Protein AF-A0A0F9DHN8-F1 (afdb_monomer_lite)

InterPro domains:
  IPR002781 Transmembrane protein TauE-like, transmembrane domain [PF01925] (15-130)
  IPR052017 4-Toluene Sulfonate Uptake Permease [PTHR30269] (21-135)

Radius of gyration: 16.54 Å; chains: 1; bounding box: 34×32×41 Å

Structure (mmCIF, N/CA/C/O backbone):
data_AF-A0A0F9DHN8-F1
#
_entry.id   AF-A0A0F9DHN8-F1
#
loop_
_atom_site.group_PDB
_atom_site.id
_atom_site.type_symbol
_atom_site.label_atom_id
_atom_site.label_alt_id
_atom_site.label_comp_id
_atom_site.label_asym_id
_atom_site.label_entity_id
_atom_site.label_seq_id
_atom_site.pdbx_PDB_ins_code
_atom_site.Cartn_x
_atom_site.Cartn_y
_atom_site.Cartn_z
_atom_site.occupancy
_atom_site.B_iso_or_equiv
_atom_site.auth_seq_id
_atom_site.auth_comp_id
_atom_site.auth_asym_id
_atom_site.auth_atom_id
_atom_site.pdbx_PDB_model_num
ATOM 1 N N . ILE A 1 1 ? -9.451 -11.936 -2.015 1.00 85.50 1 ILE A N 1
ATOM 2 C CA . ILE A 1 1 ? -9.847 -10.629 -1.432 1.00 85.50 1 ILE A CA 1
ATOM 3 C C . ILE A 1 1 ? -11.123 -10.779 -0.611 1.00 85.50 1 ILE A C 1
ATOM 5 O O . ILE A 1 1 ? -11.045 -10.579 0.585 1.00 85.50 1 ILE A O 1
ATOM 9 N N . LEU A 1 2 ? -12.265 -11.192 -1.187 1.00 87.62 2 LEU A N 1
ATOM 10 C CA . LEU A 1 2 ? -13.518 -11.374 -0.421 1.00 87.62 2 LEU A CA 1
ATOM 11 C C . LEU A 1 2 ? -13.338 -12.281 0.803 1.00 87.62 2 LEU A C 1
ATOM 13 O O . LEU A 1 2 ? -13.634 -11.876 1.922 1.00 87.62 2 LEU A O 1
ATOM 17 N N . ILE A 1 3 ? -12.753 -13.462 0.587 1.00 86.19 3 ILE A N 1
ATOM 18 C CA . ILE A 1 3 ? -12.452 -14.426 1.648 1.00 86.19 3 ILE A CA 1
ATOM 19 C C . ILE A 1 3 ? -11.591 -13.780 2.747 1.00 86.19 3 ILE A C 1
ATOM 21 O O . ILE A 1 3 ? -11.989 -13.771 3.905 1.00 86.19 3 ILE A O 1
ATOM 25 N N . SER A 1 4 ? -10.465 -13.145 2.403 1.00 82.06 4 SER A N 1
ATOM 26 C CA . SER A 1 4 ? -9.597 -12.500 3.399 1.00 82.06 4 SER A CA 1
ATOM 27 C C . SER A 1 4 ? -10.244 -11.297 4.103 1.00 82.06 4 SER A C 1
ATOM 29 O O . SER A 1 4 ? -9.920 -11.037 5.258 1.00 82.06 4 SER A O 1
ATOM 31 N N . THR A 1 5 ? -11.173 -10.579 3.464 1.00 87.25 5 THR A N 1
ATOM 32 C CA . THR A 1 5 ? -11.880 -9.423 4.050 1.00 87.25 5 THR A CA 1
ATOM 33 C C . THR A 1 5 ? -12.925 -9.817 5.101 1.00 87.25 5 THR A C 1
ATOM 35 O O . THR A 1 5 ? -13.121 -9.069 6.071 1.00 87.25 5 THR A O 1
ATOM 38 N N . TYR A 1 6 ? -13.606 -10.953 4.911 1.00 86.44 6 TYR 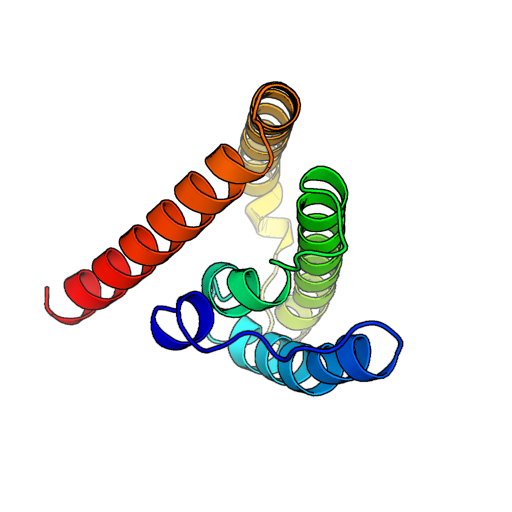A N 1
ATOM 39 C CA . TYR A 1 6 ? -14.760 -11.362 5.726 1.00 86.44 6 TYR A CA 1
ATOM 40 C C . TYR A 1 6 ? -14.535 -12.605 6.593 1.00 86.44 6 TYR A C 1
ATOM 42 O O . TYR A 1 6 ? -15.319 -12.814 7.518 1.00 86.44 6 TYR A O 1
ATOM 50 N N . LEU A 1 7 ? -13.479 -13.392 6.360 1.00 76.38 7 LEU A N 1
ATOM 51 C CA . LEU A 1 7 ? -13.110 -14.485 7.264 1.00 76.38 7 LEU A CA 1
ATOM 52 C C . LEU A 1 7 ? -12.905 -13.969 8.702 1.00 76.38 7 LEU A C 1
ATOM 54 O O . LEU A 1 7 ? -12.427 -12.841 8.894 1.00 76.38 7 LEU A O 1
ATOM 58 N N . PRO A 1 8 ? -13.233 -14.787 9.721 1.00 63.19 8 PRO A N 1
ATOM 59 C CA . PRO A 1 8 ? -12.965 -14.451 11.108 1.00 63.19 8 PRO A CA 1
ATOM 60 C C . PRO A 1 8 ? -11.474 -14.168 11.269 1.00 63.19 8 PRO A C 1
ATOM 62 O O . PRO A 1 8 ? -10.614 -14.990 10.957 1.00 63.19 8 PRO A O 1
ATOM 65 N N . LYS A 1 9 ? -11.170 -12.955 11.727 1.00 64.31 9 LYS A N 1
ATOM 66 C CA . LYS A 1 9 ? -9.795 -12.541 11.980 1.00 64.31 9 LYS A CA 1
ATOM 67 C C . LYS A 1 9 ? -9.234 -13.434 13.076 1.00 64.31 9 LYS A C 1
ATOM 69 O O . LYS A 1 9 ? -9.880 -13.590 14.113 1.00 64.31 9 LYS A O 1
ATOM 74 N N . PHE A 1 10 ? -8.037 -13.975 12.862 1.00 58.53 10 PHE A N 1
ATOM 75 C CA . PHE A 1 10 ? -7.322 -14.703 13.902 1.00 58.53 10 PHE A CA 1
ATOM 76 C C . PHE A 1 10 ? -7.262 -13.829 15.155 1.00 58.53 10 PHE A C 1
ATOM 78 O O . PHE A 1 10 ? -6.707 -12.726 15.139 1.00 58.53 10 PHE A O 1
ATOM 85 N N . LYS A 1 11 ? -7.912 -14.294 16.224 1.00 54.16 11 LYS A N 1
ATOM 86 C CA . LYS A 1 11 ? -7.952 -13.608 17.511 1.00 54.16 11 LYS A CA 1
ATOM 87 C C . LYS A 1 11 ? -6.597 -13.830 18.160 1.00 54.16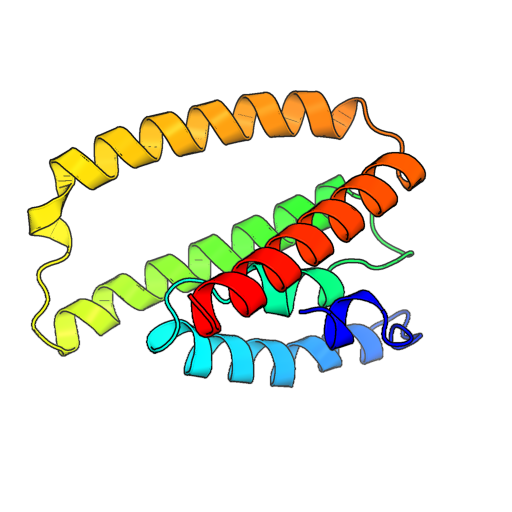 11 LYS A C 1
ATOM 89 O O . LYS A 1 11 ? -6.397 -14.780 18.904 1.00 54.16 11 LYS A O 1
ATOM 94 N N . SER A 1 12 ? -5.636 -13.010 17.769 1.00 52.81 12 SER A N 1
ATOM 95 C CA . SER A 1 12 ? -4.274 -13.145 18.238 1.00 52.81 12 SER A CA 1
ATOM 96 C C . SER A 1 12 ? -3.738 -11.775 18.617 1.00 52.81 12 SER A C 1
ATOM 98 O O . SER A 1 12 ? -3.351 -10.950 17.782 1.00 52.81 12 SER A O 1
ATOM 100 N N . SER A 1 13 ? -3.836 -11.525 19.915 1.00 56.41 13 SER A N 1
ATOM 101 C CA . SER A 1 13 ? -3.140 -10.448 20.600 1.00 56.41 13 SER A CA 1
ATOM 102 C C . SER A 1 13 ? -1.760 -10.980 21.001 1.00 56.41 13 SER A C 1
ATOM 104 O O . SER A 1 13 ? -1.666 -12.110 21.479 1.00 56.41 13 SER A O 1
ATOM 106 N N . GLY A 1 14 ? -0.702 -10.195 20.792 1.00 65.12 14 GLY A N 1
ATOM 107 C CA . GLY A 1 14 ? 0.684 -10.595 21.079 1.00 65.12 14 GLY A CA 1
ATOM 108 C C . GLY A 1 14 ? 1.403 -11.310 19.922 1.00 65.12 14 GLY A C 1
ATOM 109 O O . GLY A 1 14 ? 0.929 -11.318 18.784 1.00 65.12 14 GLY A O 1
ATOM 110 N N . ASP A 1 15 ? 2.558 -11.916 20.214 1.00 63.00 15 ASP A N 1
ATOM 111 C CA . ASP A 1 15 ? 3.500 -12.476 19.224 1.00 63.00 15 ASP A CA 1
ATOM 112 C C . ASP A 1 15 ? 2.908 -13.556 18.314 1.00 63.00 15 ASP A C 1
ATOM 114 O O . ASP A 1 15 ? 3.284 -13.677 17.144 1.00 63.00 15 ASP A O 1
ATOM 118 N N . ALA A 1 16 ? 1.935 -14.323 18.810 1.00 64.06 16 ALA A N 1
ATOM 119 C CA . ALA A 1 16 ? 1.229 -15.319 18.008 1.00 64.06 16 ALA A CA 1
ATOM 120 C C . ALA A 1 16 ? 0.495 -14.687 16.804 1.00 64.06 16 ALA A C 1
ATOM 122 O O . ALA A 1 16 ? 0.343 -15.336 15.767 1.00 64.06 16 ALA A O 1
ATOM 123 N N . GLY A 1 17 ? 0.107 -13.409 16.898 1.00 72.00 17 GLY A N 1
ATOM 124 C CA . GLY A 1 17 ? -0.604 -12.692 15.840 1.00 72.00 17 GLY A CA 1
ATOM 125 C C . GLY A 1 17 ? 0.328 -12.164 14.763 1.00 72.00 17 GLY A C 1
ATOM 126 O O . GLY A 1 17 ? -0.066 -12.056 13.602 1.00 72.00 17 GLY A O 1
ATOM 127 N N . LEU A 1 18 ? 1.586 -11.911 15.127 1.00 79.19 18 LEU A N 1
ATOM 128 C CA . LEU A 1 18 ? 2.640 -11.516 14.197 1.00 79.19 18 LEU A CA 1
ATOM 129 C C . LEU A 1 18 ? 3.116 -12.702 13.349 1.00 79.19 18 LEU A C 1
ATOM 131 O O . LEU A 1 18 ? 3.408 -12.525 12.168 1.00 79.19 18 LEU A O 1
ATOM 135 N N . ARG A 1 19 ? 3.106 -13.928 13.892 1.00 85.06 19 ARG A N 1
ATOM 136 C CA . ARG A 1 19 ? 3.511 -15.142 13.152 1.00 85.06 19 ARG A CA 1
ATOM 137 C C . ARG A 1 19 ? 2.659 -15.417 11.911 1.00 85.06 19 ARG A C 1
ATOM 139 O O . ARG A 1 19 ? 3.177 -15.965 10.944 1.00 85.06 19 ARG A O 1
ATOM 146 N N . VAL A 1 20 ? 1.394 -14.983 11.889 1.00 83.56 20 VAL A N 1
ATOM 147 C CA . VAL A 1 20 ? 0.516 -15.084 10.703 1.00 83.56 20 VAL A CA 1
ATOM 148 C C . VAL A 1 20 ? 1.094 -14.320 9.504 1.00 83.56 20 VAL A C 1
ATOM 150 O O . VAL A 1 20 ? 0.850 -14.698 8.358 1.00 83.56 20 VAL A O 1
ATOM 153 N N . PHE A 1 21 ? 1.911 -13.287 9.731 1.00 87.50 21 PHE A N 1
ATOM 154 C CA . PHE A 1 21 ? 2.527 -12.523 8.649 1.00 87.50 21 PHE A CA 1
ATOM 155 C C . PHE A 1 21 ? 3.685 -13.245 7.954 1.00 87.50 21 PHE A C 1
ATOM 157 O O . PHE A 1 21 ? 4.022 -12.854 6.841 1.00 87.50 21 PHE A O 1
ATOM 164 N N . ILE A 1 22 ? 4.248 -14.313 8.531 1.00 90.38 22 ILE A N 1
ATOM 165 C CA . ILE A 1 22 ? 5.292 -15.116 7.873 1.00 90.38 22 ILE A CA 1
ATOM 166 C C . ILE A 1 22 ? 4.740 -15.790 6.602 1.00 90.38 22 ILE A C 1
ATOM 168 O O . ILE A 1 22 ? 5.220 -15.474 5.511 1.00 90.38 22 ILE A O 1
ATOM 172 N N . PRO A 1 23 ? 3.704 -16.654 6.675 1.00 90.06 23 PRO A N 1
ATOM 173 C CA . PRO A 1 23 ? 3.142 -17.270 5.476 1.00 90.06 23 PRO A CA 1
ATOM 174 C C . PRO A 1 23 ? 2.453 -16.243 4.571 1.00 90.06 23 PRO A C 1
ATOM 176 O O . PRO A 1 23 ? 2.560 -16.345 3.352 1.00 90.06 23 PRO A O 1
ATOM 179 N N . VAL A 1 24 ? 1.796 -15.217 5.131 1.00 89.06 24 VAL A N 1
ATOM 180 C CA . VAL A 1 24 ? 1.182 -14.146 4.324 1.00 89.06 24 VAL A CA 1
ATOM 181 C C . VAL A 1 24 ? 2.243 -13.393 3.524 1.00 89.06 24 VAL A C 1
ATOM 183 O O . VAL A 1 24 ? 2.036 -13.146 2.341 1.00 89.06 24 VAL A O 1
ATOM 186 N N . GLY A 1 25 ? 3.377 -13.054 4.141 1.00 90.00 25 GLY A N 1
ATOM 187 C CA . GLY A 1 25 ? 4.500 -12.378 3.498 1.00 90.00 25 GLY A CA 1
ATOM 188 C C . GLY A 1 25 ? 5.164 -13.237 2.427 1.00 90.00 25 GLY A C 1
ATOM 189 O O . GLY A 1 25 ? 5.430 -12.736 1.339 1.00 90.00 25 GLY A O 1
ATOM 190 N N . PHE A 1 26 ? 5.352 -14.534 2.683 1.00 90.44 26 PHE A N 1
ATOM 191 C CA . PHE A 1 26 ? 5.879 -15.472 1.688 1.00 90.44 26 PHE A CA 1
ATOM 192 C C . PHE A 1 26 ? 4.967 -15.567 0.457 1.00 90.44 26 PHE A C 1
ATOM 194 O O . PHE A 1 26 ? 5.407 -15.335 -0.670 1.00 90.44 26 PHE A O 1
ATOM 201 N N . VAL A 1 27 ? 3.672 -15.823 0.674 1.00 88.75 27 VAL A N 1
ATOM 202 C CA . VAL A 1 27 ? 2.668 -15.887 -0.399 1.00 88.75 27 VAL A CA 1
ATOM 203 C C . VAL A 1 27 ? 2.596 -14.555 -1.146 1.00 88.75 27 VAL A C 1
ATOM 205 O O . VAL A 1 27 ? 2.538 -14.536 -2.373 1.00 88.75 27 VAL A O 1
ATOM 208 N N . ALA A 1 28 ? 2.654 -13.433 -0.426 1.00 87.88 28 ALA A N 1
ATOM 209 C CA . ALA A 1 28 ? 2.685 -12.105 -1.018 1.00 87.88 28 ALA A CA 1
ATOM 210 C C . ALA A 1 28 ? 3.934 -11.880 -1.883 1.00 87.88 28 ALA A C 1
ATOM 212 O O . ALA A 1 28 ? 3.823 -11.366 -2.991 1.00 87.88 28 ALA A O 1
ATOM 213 N N . GLY A 1 29 ? 5.115 -12.279 -1.417 1.00 87.62 29 GLY A N 1
ATOM 214 C CA . GLY A 1 29 ? 6.356 -12.151 -2.176 1.00 87.62 29 GLY A CA 1
ATOM 215 C C . GLY A 1 29 ? 6.303 -12.933 -3.487 1.00 87.62 29 GLY A C 1
ATOM 216 O O . GLY A 1 29 ? 6.518 -12.356 -4.551 1.00 87.62 29 GLY A O 1
ATOM 217 N N . VAL A 1 30 ? 5.932 -14.216 -3.420 1.00 86.69 30 VAL A N 1
ATOM 218 C CA . VAL A 1 30 ? 5.866 -15.102 -4.594 1.00 86.69 30 VAL A CA 1
ATOM 219 C C . VAL A 1 30 ? 4.792 -14.635 -5.577 1.00 86.69 30 VAL A C 1
ATOM 221 O O . VAL A 1 30 ? 5.090 -14.336 -6.732 1.00 86.69 30 VAL A O 1
ATOM 224 N N . ILE A 1 31 ? 3.540 -14.511 -5.125 1.00 86.62 31 ILE A N 1
ATOM 225 C CA . ILE A 1 31 ? 2.413 -14.129 -5.990 1.00 86.62 31 ILE A CA 1
ATOM 226 C C . ILE A 1 31 ? 2.581 -12.691 -6.489 1.00 86.62 31 ILE A C 1
ATOM 228 O O . ILE A 1 31 ? 2.215 -12.383 -7.619 1.00 86.62 31 ILE A O 1
ATOM 232 N N . GLY A 1 32 ? 3.160 -11.802 -5.681 1.00 84.00 32 GLY A N 1
ATOM 233 C CA . GLY A 1 32 ? 3.337 -10.393 -6.017 1.00 84.00 32 GLY A CA 1
ATOM 234 C C . GLY A 1 32 ? 4.269 -10.133 -7.198 1.00 84.00 32 GLY A C 1
ATOM 235 O O . GLY A 1 32 ? 4.197 -9.044 -7.771 1.00 84.00 32 GLY A O 1
ATOM 236 N N . ILE A 1 33 ? 5.117 -11.092 -7.575 1.00 80.50 33 ILE A N 1
ATOM 237 C CA . ILE A 1 33 ? 5.940 -11.015 -8.789 1.00 80.50 33 ILE A CA 1
ATOM 238 C C . ILE A 1 33 ? 5.077 -11.265 -10.034 1.00 80.50 33 ILE A C 1
ATOM 240 O O . ILE A 1 33 ? 5.152 -10.489 -10.983 1.00 80.50 33 ILE A O 1
ATOM 244 N N . PHE A 1 34 ? 4.215 -12.286 -10.004 1.00 78.94 34 PHE A N 1
ATOM 245 C CA . PHE A 1 34 ? 3.355 -12.667 -11.134 1.00 78.94 34 PHE A CA 1
ATOM 246 C C . PHE A 1 34 ? 2.138 -11.752 -11.291 1.00 78.94 34 PHE A C 1
ATOM 248 O O . PHE A 1 34 ? 1.757 -11.372 -12.395 1.00 78.94 34 PHE A O 1
ATOM 255 N N . PHE A 1 35 ? 1.520 -11.378 -10.173 1.00 75.06 35 PHE A N 1
ATOM 256 C CA . PHE A 1 35 ? 0.322 -10.555 -10.144 1.00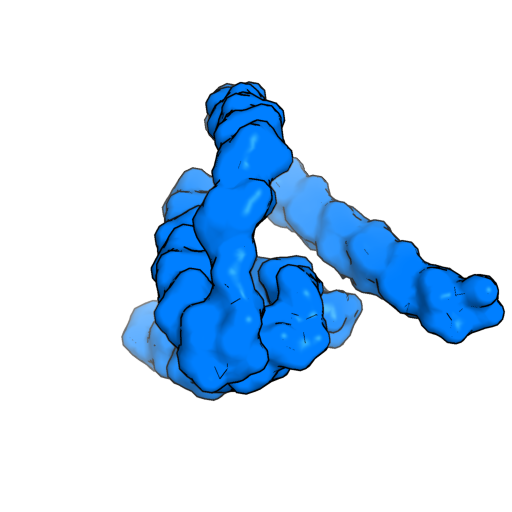 75.06 35 PHE A CA 1
ATOM 257 C C . PHE A 1 35 ? 0.717 -9.142 -9.722 1.00 75.06 35 PHE A C 1
ATOM 259 O O . PHE A 1 35 ? 1.032 -8.881 -8.559 1.00 75.06 35 PHE A O 1
ATOM 266 N N . GLY A 1 36 ? 0.682 -8.207 -10.674 1.00 68.94 36 GLY A N 1
ATOM 267 C CA . GLY A 1 36 ? 1.170 -6.834 -10.494 1.00 68.94 36 GLY A CA 1
ATOM 268 C C . GLY A 1 36 ? 0.578 -6.063 -9.301 1.00 68.94 36 GLY A C 1
ATOM 269 O O . GLY A 1 36 ? 1.196 -5.104 -8.843 1.00 68.94 36 GLY A O 1
ATOM 270 N N . ALA A 1 37 ? -0.568 -6.489 -8.750 1.00 73.88 37 ALA A N 1
ATOM 271 C CA . ALA A 1 37 ? -1.220 -5.849 -7.607 1.00 73.88 37 ALA A CA 1
ATOM 272 C C . ALA A 1 37 ? -1.865 -6.849 -6.622 1.00 73.88 37 ALA A C 1
ATOM 274 O O . ALA A 1 37 ? -3.071 -7.084 -6.640 1.00 73.88 37 ALA A O 1
ATOM 275 N N . ILE A 1 38 ? -1.075 -7.378 -5.685 1.00 85.50 38 ILE A N 1
ATOM 276 C CA . ILE A 1 38 ? -1.565 -8.221 -4.571 1.00 85.50 38 ILE A CA 1
ATOM 277 C C . ILE A 1 38 ? -1.944 -7.435 -3.303 1.00 85.50 38 ILE A C 1
ATOM 279 O O . ILE A 1 38 ? -2.479 -7.992 -2.345 1.00 85.50 38 ILE A O 1
ATOM 283 N N . GLY A 1 39 ? -1.672 -6.127 -3.273 1.00 84.62 39 GLY A N 1
ATOM 284 C CA . GLY A 1 39 ? -1.888 -5.259 -2.110 1.00 84.62 39 GLY A CA 1
ATOM 285 C C . GLY A 1 39 ? -3.290 -5.362 -1.484 1.00 84.62 39 GLY A C 1
ATOM 286 O O . GLY A 1 39 ? -3.372 -5.457 -0.254 1.00 84.62 39 GLY A O 1
ATOM 287 N N . PRO A 1 40 ? -4.383 -5.396 -2.280 1.00 88.25 40 PRO A N 1
ATOM 288 C CA . PRO A 1 40 ? -5.747 -5.596 -1.782 1.00 88.25 40 PRO A CA 1
ATOM 289 C C . PRO A 1 40 ? -5.995 -6.982 -1.177 1.00 88.25 40 PRO A C 1
ATOM 291 O O . PRO A 1 40 ? -6.800 -7.116 -0.261 1.00 88.25 40 PRO A O 1
ATOM 294 N N . PHE A 1 41 ? -5.299 -8.019 -1.652 1.00 86.50 41 PHE A N 1
ATOM 295 C CA . PHE A 1 41 ? -5.425 -9.376 -1.116 1.00 86.50 41 PHE A CA 1
ATOM 296 C C . PHE A 1 41 ? -4.871 -9.479 0.306 1.00 86.50 41 PHE A C 1
ATOM 298 O O . PHE A 1 41 ? -5.538 -10.049 1.172 1.00 86.50 41 PHE A O 1
ATOM 305 N N . ILE A 1 42 ? -3.706 -8.870 0.552 1.00 88.25 42 ILE A N 1
ATOM 306 C CA . ILE A 1 42 ? -3.054 -8.873 1.870 1.00 88.25 42 ILE A CA 1
ATOM 307 C C . ILE A 1 42 ? -3.613 -7.807 2.825 1.00 88.25 42 ILE A C 1
ATOM 309 O O . ILE A 1 42 ? -3.399 -7.877 4.029 1.00 88.25 42 ILE A O 1
ATOM 313 N N . ALA A 1 43 ? -4.318 -6.794 2.315 1.00 90.12 43 ALA A N 1
ATOM 314 C CA . ALA A 1 43 ? -4.810 -5.662 3.103 1.00 90.12 43 ALA A CA 1
ATOM 315 C C . ALA A 1 43 ? -5.681 -6.033 4.320 1.00 90.12 43 ALA A C 1
ATOM 317 O O . ALA A 1 43 ? -5.437 -5.453 5.381 1.00 90.12 43 ALA A O 1
ATOM 318 N N . PRO A 1 44 ? -6.619 -6.996 4.245 1.00 89.62 44 PRO A N 1
ATOM 319 C CA . PRO A 1 44 ? -7.405 -7.419 5.402 1.00 89.62 44 PRO A CA 1
ATOM 320 C C . PRO A 1 44 ? -6.594 -7.933 6.590 1.00 89.62 44 PRO A C 1
ATOM 322 O O . PRO A 1 44 ? -7.018 -7.738 7.726 1.00 89.62 44 PRO A O 1
ATOM 325 N N . PHE A 1 45 ? -5.428 -8.544 6.351 1.00 87.88 45 PHE A N 1
ATOM 326 C CA . PHE A 1 45 ? -4.584 -9.104 7.412 1.00 87.88 45 PHE A CA 1
ATOM 327 C C . PHE A 1 45 ? -3.989 -8.014 8.314 1.00 87.88 45 PHE A C 1
ATOM 329 O O . PHE A 1 45 ? -3.781 -8.240 9.501 1.00 87.88 45 PHE A O 1
ATOM 336 N N . PHE A 1 46 ? -3.792 -6.804 7.781 1.00 88.88 46 PHE A N 1
ATOM 337 C CA . PHE A 1 46 ? -3.340 -5.645 8.557 1.00 88.88 46 PHE A CA 1
ATOM 338 C C . PHE A 1 46 ? -4.467 -5.001 9.372 1.00 88.88 46 PHE A C 1
ATOM 340 O O . PHE A 1 46 ? -4.199 -4.230 10.286 1.00 88.88 46 PHE A O 1
ATOM 347 N N . LEU A 1 47 ? -5.735 -5.298 9.071 1.00 88.88 47 LEU A N 1
ATOM 348 C CA . LEU A 1 47 ? -6.876 -4.718 9.768 1.00 88.88 47 LEU A CA 1
ATOM 349 C C . LEU A 1 47 ? -7.081 -5.402 11.123 1.00 88.88 47 LEU A C 1
ATOM 351 O O . LEU A 1 47 ? -7.909 -6.305 11.246 1.00 88.88 47 LEU A O 1
ATOM 355 N N . ARG A 1 48 ? -6.371 -4.948 12.156 1.00 84.38 48 ARG A N 1
ATOM 356 C CA . ARG A 1 48 ? -6.460 -5.487 13.522 1.00 84.38 48 ARG A CA 1
ATOM 357 C C . ARG A 1 48 ? -7.155 -4.507 14.474 1.00 84.38 48 ARG A C 1
ATOM 359 O O . ARG A 1 48 ? -7.196 -3.302 14.232 1.00 84.38 48 ARG A O 1
ATOM 366 N N . ASN A 1 49 ? -7.780 -5.035 15.527 1.00 81.56 49 ASN A N 1
ATOM 367 C CA . ASN A 1 49 ? -8.548 -4.219 16.476 1.00 81.56 49 ASN A CA 1
ATOM 368 C C . ASN A 1 49 ? -7.660 -3.545 17.529 1.00 81.56 49 ASN A C 1
ATOM 370 O O . ASN A 1 49 ? -8.084 -2.548 18.106 1.00 81.56 49 ASN A O 1
ATOM 374 N N . ASP A 1 50 ? -6.455 -4.056 17.754 1.00 84.69 50 ASP A N 1
ATOM 375 C CA . ASP A 1 50 ? -5.488 -3.602 18.757 1.00 84.69 50 ASP A CA 1
ATOM 376 C C . ASP A 1 50 ? -4.558 -2.482 18.269 1.00 84.69 50 ASP A C 1
ATOM 378 O O . ASP A 1 50 ? -3.825 -1.928 19.073 1.00 84.69 50 ASP A O 1
ATOM 382 N N . ILE A 1 51 ? -4.618 -2.108 16.986 1.00 88.00 51 ILE A N 1
ATOM 383 C CA . ILE A 1 51 ? -3.793 -1.034 16.412 1.00 88.00 51 ILE A CA 1
ATOM 384 C C . ILE A 1 51 ? -4.631 0.176 15.991 1.00 88.00 51 ILE A C 1
ATOM 386 O O . ILE A 1 51 ? -5.853 0.085 15.762 1.00 88.00 51 ILE A O 1
ATOM 390 N N . LEU A 1 52 ? -3.977 1.325 15.877 1.00 93.81 52 LEU A N 1
ATOM 391 C CA . LEU A 1 52 ? -4.539 2.540 15.301 1.00 93.81 52 LEU A CA 1
ATOM 392 C C . LEU A 1 52 ? -4.628 2.424 13.771 1.00 93.81 52 LEU A C 1
ATOM 394 O O . LEU A 1 52 ? -3.902 1.673 13.117 1.00 93.81 52 LEU A O 1
ATOM 398 N N . LYS A 1 53 ? -5.547 3.185 13.171 1.00 94.31 53 LYS A N 1
ATOM 399 C CA . LYS A 1 53 ? -5.731 3.199 11.707 1.00 94.31 53 LYS A CA 1
ATOM 400 C C . LYS A 1 53 ? -4.510 3.796 10.994 1.00 94.31 53 LYS A C 1
ATOM 402 O O . LYS A 1 53 ? -4.181 3.384 9.886 1.00 94.31 53 LYS A O 1
ATOM 407 N N . GLU A 1 54 ? -3.825 4.729 11.645 1.00 95.50 54 GLU A N 1
ATOM 408 C CA . GLU A 1 54 ? -2.585 5.350 11.193 1.00 95.50 54 GLU A CA 1
ATOM 409 C C . GLU A 1 54 ? -1.433 4.342 11.182 1.00 95.50 54 GLU A C 1
ATOM 411 O O . GLU A 1 54 ? -0.723 4.254 10.183 1.00 95.50 54 GLU A O 1
ATOM 416 N N . GLU A 1 55 ? -1.301 3.535 12.239 1.00 94.12 55 GLU A N 1
ATOM 417 C CA . GLU A 1 55 ? -0.300 2.464 12.330 1.00 94.12 55 GLU A CA 1
ATOM 418 C C . GLU A 1 55 ? -0.509 1.431 11.224 1.00 94.12 55 GLU A C 1
ATOM 420 O O . GLU A 1 55 ? 0.429 1.100 10.509 1.00 94.12 55 GLU A O 1
ATOM 425 N N . LEU A 1 56 ? -1.754 0.998 11.000 1.00 93.31 56 LEU A N 1
ATOM 426 C CA . LEU A 1 56 ? -2.097 0.092 9.901 1.00 93.31 56 LEU A CA 1
ATOM 427 C C . LEU A 1 56 ? -1.635 0.636 8.544 1.00 93.31 56 LEU A C 1
ATOM 429 O O . L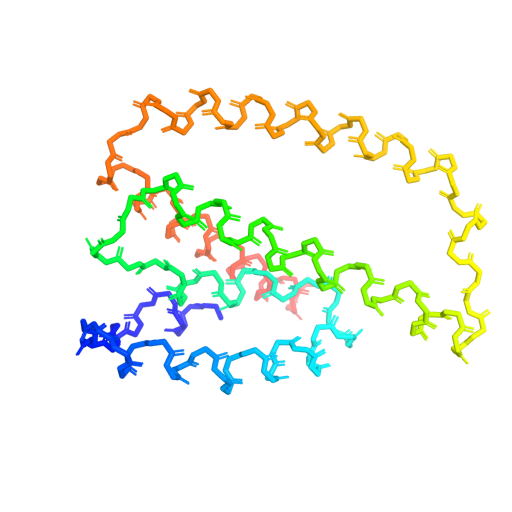EU A 1 56 ? -1.013 -0.088 7.760 1.00 93.31 56 LEU A O 1
ATOM 433 N N . VAL A 1 57 ? -1.965 1.898 8.249 1.00 94.81 57 VAL A N 1
ATOM 434 C CA . VAL A 1 57 ? -1.610 2.539 6.976 1.00 94.81 57 VAL A CA 1
ATOM 435 C C . VAL A 1 57 ? -0.094 2.681 6.852 1.00 94.81 57 VAL A C 1
ATOM 437 O O . VAL A 1 57 ? 0.444 2.365 5.790 1.00 94.81 57 VAL A O 1
ATOM 440 N N . ALA A 1 58 ? 0.594 3.073 7.926 1.00 94.75 58 ALA A N 1
ATOM 441 C CA . ALA A 1 58 ? 2.050 3.168 7.962 1.00 94.75 58 ALA A CA 1
ATOM 442 C C . ALA A 1 58 ? 2.711 1.804 7.717 1.00 94.75 58 ALA A C 1
ATOM 444 O O . ALA A 1 58 ? 3.535 1.682 6.813 1.00 94.75 58 ALA A O 1
ATOM 445 N N . THR A 1 59 ? 2.297 0.752 8.429 1.00 93.00 59 THR A N 1
ATOM 446 C CA . THR A 1 59 ? 2.842 -0.599 8.245 1.00 93.00 59 THR A CA 1
ATOM 447 C C . THR A 1 59 ? 2.613 -1.101 6.822 1.00 93.00 59 THR A C 1
ATOM 449 O O . THR A 1 59 ? 3.543 -1.610 6.196 1.00 93.00 59 THR A O 1
ATOM 452 N N . LYS A 1 60 ? 1.407 -0.922 6.258 1.00 91.56 60 LYS A N 1
ATOM 453 C CA . LYS A 1 60 ? 1.148 -1.300 4.859 1.00 91.56 60 LYS A CA 1
ATOM 454 C C . LYS A 1 60 ? 2.027 -0.526 3.880 1.00 91.56 60 LYS A C 1
ATOM 456 O O . LYS A 1 60 ? 2.508 -1.132 2.925 1.00 91.56 60 LYS A O 1
ATOM 461 N N . ALA A 1 61 ? 2.224 0.774 4.095 1.00 93.25 61 ALA A N 1
ATOM 462 C CA . ALA A 1 61 ? 3.079 1.594 3.241 1.00 93.25 61 ALA A CA 1
ATOM 463 C C . ALA A 1 61 ? 4.536 1.111 3.282 1.00 93.25 61 ALA A C 1
ATOM 465 O O . ALA A 1 61 ? 5.136 0.922 2.226 1.00 93.25 61 ALA A O 1
ATOM 466 N N . THR A 1 62 ? 5.071 0.817 4.471 1.00 93.69 62 THR A N 1
ATOM 467 C CA . THR A 1 62 ? 6.430 0.278 4.638 1.00 93.69 62 THR A CA 1
ATOM 468 C C . THR A 1 62 ? 6.596 -1.072 3.945 1.00 93.69 62 THR A C 1
ATOM 470 O O . THR A 1 62 ? 7.535 -1.254 3.172 1.00 93.69 62 THR A O 1
ATOM 473 N N . VAL A 1 63 ? 5.658 -2.004 4.148 1.00 91.69 63 VAL A N 1
ATOM 474 C CA . VAL A 1 63 ? 5.678 -3.318 3.477 1.00 91.69 63 VAL A CA 1
ATOM 475 C C . VAL A 1 63 ? 5.652 -3.158 1.954 1.00 91.69 63 VAL A C 1
ATOM 477 O O . VAL A 1 63 ? 6.396 -3.836 1.244 1.00 91.69 63 VAL A O 1
ATOM 480 N N . GLN A 1 64 ? 4.821 -2.247 1.442 1.00 91.25 64 GLN A N 1
ATOM 481 C CA . GLN A 1 64 ? 4.699 -1.993 0.007 1.00 91.25 64 GLN A CA 1
ATOM 482 C C . GLN A 1 64 ? 5.971 -1.362 -0.575 1.00 91.25 64 GLN A C 1
ATOM 484 O O . GLN A 1 64 ? 6.403 -1.762 -1.656 1.00 91.25 64 GLN A O 1
ATOM 489 N N . LEU A 1 65 ? 6.584 -0.417 0.144 1.00 92.69 65 LEU A N 1
ATOM 490 C CA . LEU A 1 65 ? 7.842 0.217 -0.244 1.00 92.69 65 LEU A CA 1
ATOM 491 C C . LEU A 1 65 ? 8.956 -0.824 -0.372 1.00 92.69 65 LEU A C 1
ATOM 493 O O . LEU A 1 65 ? 9.573 -0.924 -1.430 1.00 92.69 65 LEU A O 1
ATOM 497 N N . ILE A 1 66 ? 9.151 -1.646 0.664 1.00 92.19 66 ILE A N 1
ATOM 498 C CA . ILE A 1 66 ? 10.144 -2.730 0.656 1.00 92.19 66 ILE A CA 1
ATOM 499 C C . ILE A 1 66 ? 9.874 -3.680 -0.517 1.00 92.19 66 ILE A C 1
ATOM 501 O O . ILE A 1 66 ? 10.779 -3.981 -1.291 1.00 92.19 66 ILE A O 1
ATOM 505 N N . SER A 1 67 ? 8.616 -4.089 -0.710 1.00 89.38 67 SER A N 1
ATOM 506 C CA . SER A 1 67 ? 8.234 -4.999 -1.798 1.00 89.38 67 SER A CA 1
ATOM 507 C C . SER A 1 67 ? 8.540 -4.427 -3.187 1.00 89.38 67 SER A C 1
ATOM 509 O O . SER A 1 67 ? 8.950 -5.169 -4.075 1.00 89.38 67 SER A O 1
ATOM 511 N N . HIS A 1 68 ? 8.351 -3.122 -3.403 1.00 89.88 68 HIS A N 1
ATOM 512 C CA . HIS A 1 68 ? 8.681 -2.484 -4.680 1.00 89.88 68 HIS A CA 1
ATOM 513 C C . HIS A 1 68 ? 10.180 -2.291 -4.881 1.00 89.88 68 HIS A C 1
ATOM 515 O O . HIS A 1 68 ? 10.655 -2.512 -5.992 1.00 89.88 68 HIS A O 1
ATOM 521 N N . ILE A 1 69 ? 10.924 -1.942 -3.830 1.00 91.88 69 ILE A N 1
ATOM 522 C CA . ILE A 1 69 ? 12.387 -1.839 -3.897 1.00 91.88 69 ILE A CA 1
ATOM 523 C C . ILE A 1 69 ? 12.986 -3.188 -4.299 1.00 91.88 69 ILE A C 1
ATOM 525 O O . ILE A 1 69 ? 13.804 -3.237 -5.212 1.00 91.88 69 ILE A O 1
ATOM 529 N N . LEU A 1 70 ? 12.520 -4.288 -3.699 1.00 90.56 70 LEU A N 1
ATOM 530 C CA . LEU A 1 70 ? 12.984 -5.641 -4.029 1.00 90.56 70 LEU A CA 1
ATOM 531 C C . LEU A 1 70 ? 12.668 -6.060 -5.474 1.00 90.56 70 LEU A C 1
ATOM 533 O O . LEU A 1 70 ? 13.392 -6.873 -6.044 1.00 90.56 70 LEU A O 1
ATOM 537 N N . LYS A 1 71 ? 11.629 -5.492 -6.100 1.00 88.44 71 LYS A N 1
ATOM 538 C CA . LYS A 1 71 ? 11.307 -5.765 -7.510 1.00 88.44 71 LYS A CA 1
ATOM 539 C C . LYS A 1 71 ? 12.302 -5.145 -8.487 1.00 88.44 71 LYS A C 1
ATOM 541 O O . LYS A 1 71 ? 12.465 -5.693 -9.570 1.00 88.44 71 LYS A O 1
ATOM 546 N N . ILE A 1 72 ? 12.965 -4.042 -8.133 1.00 91.06 72 ILE A N 1
ATOM 547 C CA . ILE A 1 72 ? 13.907 -3.352 -9.030 1.00 91.06 72 ILE A CA 1
ATOM 548 C C . ILE A 1 72 ? 15.058 -4.278 -9.468 1.00 91.06 72 ILE A C 1
ATOM 550 O O . ILE A 1 72 ? 15.201 -4.480 -10.676 1.00 91.06 72 ILE A O 1
ATOM 554 N N . PRO A 1 73 ? 15.847 -4.894 -8.558 1.00 91.69 73 PRO A N 1
ATOM 555 C CA . PRO A 1 73 ? 16.899 -5.821 -8.970 1.00 91.69 73 PRO A CA 1
ATOM 556 C C . PRO A 1 73 ? 16.325 -7.081 -9.623 1.00 91.69 73 PRO A C 1
ATOM 558 O O . PRO A 1 73 ? 16.907 -7.576 -10.580 1.00 91.69 73 PRO A O 1
ATOM 561 N N . LEU A 1 74 ? 15.163 -7.570 -9.171 1.00 90.19 74 LEU A N 1
ATOM 562 C CA . LEU A 1 74 ? 14.516 -8.753 -9.747 1.00 90.19 74 LEU A CA 1
ATOM 563 C C . LEU A 1 74 ? 14.159 -8.554 -11.229 1.00 90.19 74 LEU A C 1
ATOM 565 O O . LEU A 1 74 ? 14.402 -9.433 -12.050 1.00 90.19 74 LEU A O 1
ATOM 569 N N . PHE A 1 75 ? 13.622 -7.381 -11.571 1.00 88.94 75 PHE A N 1
ATOM 570 C CA . PHE A 1 75 ? 13.356 -6.982 -12.950 1.00 88.94 75 PHE A CA 1
ATOM 571 C C . PHE A 1 75 ? 14.643 -6.787 -13.753 1.00 88.94 75 PHE A C 1
ATOM 573 O O . PHE A 1 75 ? 14.701 -7.218 -14.903 1.00 88.94 75 PHE A O 1
ATOM 580 N N . GLY A 1 76 ? 15.693 -6.250 -13.129 1.00 91.25 76 GLY A N 1
ATOM 581 C CA . GLY A 1 76 ? 17.027 -6.211 -13.726 1.00 91.25 76 GLY A CA 1
ATOM 582 C C . GLY A 1 76 ? 17.556 -7.604 -14.095 1.00 91.25 76 GLY A C 1
ATOM 583 O O . GLY A 1 76 ? 18.029 -7.792 -15.213 1.00 91.25 76 GLY A O 1
ATOM 584 N N . PHE A 1 77 ? 17.409 -8.599 -13.210 1.00 91.38 77 PHE A N 1
ATOM 585 C CA . PHE A 1 77 ? 17.851 -9.981 -13.456 1.00 91.38 77 PHE A CA 1
ATOM 586 C C . PHE A 1 77 ? 17.133 -10.662 -14.626 1.00 91.38 77 PHE A C 1
ATOM 588 O O . PHE A 1 77 ? 17.737 -11.487 -15.305 1.00 91.38 77 PHE A O 1
ATOM 595 N N . ILE A 1 78 ? 15.871 -10.311 -14.891 1.00 90.31 78 ILE A N 1
ATOM 596 C CA . ILE A 1 78 ? 15.116 -10.822 -16.049 1.00 90.31 78 ILE A CA 1
ATOM 597 C C . ILE A 1 78 ? 15.274 -9.942 -17.304 1.00 90.31 78 ILE A C 1
ATOM 599 O O . ILE A 1 78 ? 14.528 -10.105 -18.267 1.00 90.31 78 ILE A O 1
ATOM 603 N N . GLY A 1 79 ? 16.230 -9.004 -17.304 1.00 92.00 79 GLY A N 1
ATOM 604 C CA . GLY A 1 79 ? 16.582 -8.176 -18.463 1.00 92.00 79 GLY A CA 1
ATOM 605 C C . GLY A 1 79 ? 15.717 -6.927 -18.669 1.00 92.00 79 GLY A C 1
ATOM 606 O O . GLY A 1 79 ? 15.829 -6.273 -19.705 1.00 92.00 79 GLY A O 1
ATOM 607 N N . ILE A 1 80 ? 14.863 -6.558 -17.709 1.00 90.81 80 ILE A N 1
ATOM 608 C CA . ILE A 1 80 ? 14.023 -5.358 -17.802 1.00 90.81 80 ILE A CA 1
ATOM 609 C C . ILE A 1 80 ? 14.775 -4.147 -17.240 1.00 90.81 80 ILE A C 1
ATOM 611 O O . ILE A 1 80 ? 15.034 -4.050 -16.038 1.00 90.81 80 ILE A O 1
ATOM 615 N N . ASN A 1 81 ? 15.050 -3.160 -18.097 1.00 92.50 81 ASN A N 1
ATOM 616 C CA . ASN A 1 81 ? 15.593 -1.873 -17.666 1.00 92.50 81 ASN A CA 1
ATOM 617 C C . ASN A 1 81 ? 14.482 -0.966 -17.107 1.00 92.50 81 ASN A C 1
ATOM 619 O O . ASN A 1 81 ? 13.877 -0.174 -17.829 1.00 92.50 81 ASN A O 1
ATOM 623 N N . VAL A 1 82 ? 14.235 -1.051 -15.799 1.00 90.12 82 VAL A N 1
ATOM 624 C CA . VAL A 1 82 ? 13.233 -0.222 -15.101 1.00 90.12 82 VAL A CA 1
ATOM 625 C C . VAL A 1 82 ? 13.526 1.279 -15.243 1.00 90.12 82 VAL A C 1
ATOM 627 O O . VAL A 1 82 ? 12.597 2.080 -15.353 1.00 90.12 82 VAL A O 1
ATOM 630 N N . PHE A 1 83 ? 14.802 1.672 -15.301 1.00 92.25 83 PHE A N 1
ATOM 631 C CA . PHE A 1 83 ? 15.210 3.077 -15.401 1.00 92.25 83 PHE A CA 1
ATOM 632 C C . PHE A 1 83 ? 14.860 3.714 -16.748 1.00 92.25 83 PHE A C 1
ATOM 634 O O . PHE A 1 83 ? 14.755 4.936 -16.829 1.00 92.25 83 PHE A O 1
ATOM 641 N N . HIS A 1 84 ? 14.595 2.916 -17.787 1.00 95.56 84 HIS A N 1
ATOM 642 C CA . HIS 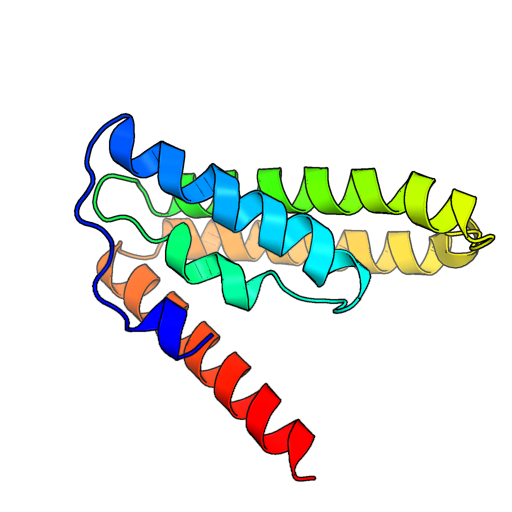A 1 84 ? 14.071 3.424 -19.056 1.00 95.56 84 HIS A CA 1
ATOM 643 C C . HIS A 1 84 ? 12.753 4.202 -18.870 1.00 95.56 84 HIS A C 1
ATOM 645 O O . HIS A 1 84 ? 12.492 5.172 -19.576 1.00 95.56 84 HIS A O 1
ATOM 651 N N . TYR A 1 85 ? 11.951 3.836 -17.865 1.00 94.31 85 TYR A N 1
ATOM 652 C CA . TYR A 1 85 ? 10.661 4.461 -17.567 1.00 94.31 85 TYR A CA 1
ATOM 653 C C . TYR A 1 85 ? 10.754 5.641 -16.583 1.00 94.31 85 TYR A C 1
ATOM 655 O O . TYR A 1 85 ? 9.730 6.050 -16.030 1.00 94.31 85 TYR A O 1
ATOM 663 N N . TRP A 1 86 ? 11.944 6.208 -16.339 1.00 94.75 86 TRP A N 1
ATOM 664 C CA . TRP A 1 86 ? 12.139 7.261 -15.332 1.00 94.75 86 TRP A CA 1
ATOM 665 C C . TRP A 1 86 ? 11.196 8.477 -15.460 1.00 94.75 86 TRP A C 1
ATOM 667 O O . TRP A 1 86 ? 10.731 8.929 -14.409 1.00 94.75 86 TRP A O 1
ATOM 677 N N . PRO A 1 87 ? 10.821 8.989 -16.661 1.00 96.94 87 PRO A N 1
ATOM 678 C CA . PRO A 1 87 ? 9.915 10.136 -16.739 1.00 96.94 87 PRO A CA 1
ATOM 679 C C . PRO A 1 87 ? 8.524 9.770 -16.217 1.00 96.94 87 PRO A C 1
ATOM 681 O O . PRO A 1 87 ? 7.915 10.513 -15.449 1.00 96.94 87 PRO A O 1
ATOM 684 N N . LEU A 1 88 ? 8.045 8.575 -16.580 1.00 96.69 88 LEU A N 1
ATOM 685 C CA . LEU A 1 88 ? 6.763 8.052 -16.125 1.00 96.69 88 LEU A CA 1
ATOM 686 C C . LEU A 1 88 ? 6.778 7.792 -14.614 1.00 96.69 88 LEU A C 1
ATOM 688 O O . LEU A 1 88 ? 5.828 8.156 -13.924 1.00 96.69 88 LEU A O 1
ATOM 692 N N . ILE A 1 89 ? 7.864 7.217 -14.088 1.00 94.44 89 ILE A N 1
ATOM 693 C CA . ILE A 1 89 ? 8.040 6.993 -12.647 1.00 94.44 89 ILE A CA 1
ATOM 694 C C . ILE A 1 89 ? 7.979 8.321 -11.889 1.00 94.44 89 ILE A C 1
ATOM 696 O O . ILE A 1 89 ? 7.309 8.393 -10.859 1.00 94.44 89 ILE A O 1
ATOM 700 N N . LEU A 1 90 ? 8.627 9.372 -12.394 1.00 96.56 90 LEU A N 1
ATOM 701 C CA . LEU A 1 90 ? 8.637 10.688 -11.758 1.00 96.56 90 LEU A CA 1
ATOM 702 C C . LEU A 1 90 ? 7.230 11.295 -11.712 1.00 96.56 90 LEU A C 1
ATOM 704 O O . LEU A 1 90 ? 6.769 11.690 -10.640 1.00 96.56 90 LEU A O 1
ATOM 708 N N . ILE A 1 91 ? 6.514 11.290 -12.839 1.00 98.00 91 ILE A N 1
ATOM 709 C CA . ILE A 1 91 ? 5.134 11.792 -12.918 1.00 98.00 91 ILE A CA 1
ATOM 710 C C . ILE A 1 91 ? 4.225 11.017 -11.954 1.00 98.00 91 ILE A C 1
ATOM 712 O O . ILE A 1 91 ? 3.535 11.616 -11.125 1.00 98.00 91 ILE A O 1
ATOM 716 N N . LEU A 1 92 ? 4.256 9.682 -12.002 1.00 96.44 92 LEU A N 1
ATOM 717 C CA . LEU A 1 92 ? 3.446 8.838 -11.121 1.00 96.44 92 LEU A CA 1
ATOM 718 C C . LEU A 1 92 ? 3.815 9.023 -9.644 1.00 96.44 92 LEU A C 1
ATOM 720 O O . LEU A 1 92 ? 2.927 8.988 -8.794 1.00 96.44 92 LEU A O 1
ATOM 724 N N . SER A 1 93 ? 5.087 9.277 -9.331 1.00 95.75 93 SER A N 1
ATOM 725 C CA . SER A 1 93 ? 5.543 9.567 -7.967 1.00 95.75 93 SER A CA 1
ATOM 726 C C . SER A 1 93 ? 4.963 10.880 -7.442 1.00 95.75 93 SE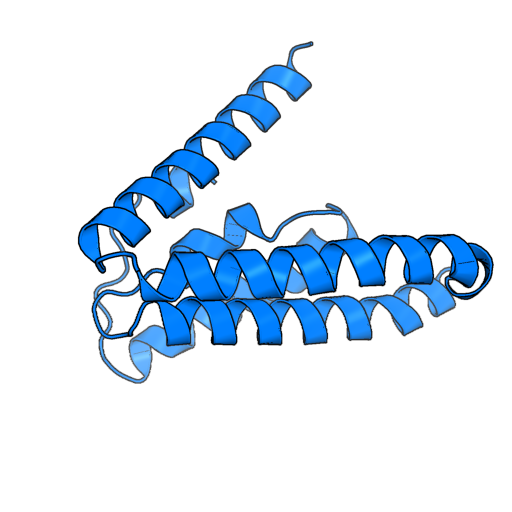R A C 1
ATOM 728 O O . SER A 1 93 ? 4.526 10.928 -6.294 1.00 95.75 93 SER A O 1
ATOM 730 N N . ILE A 1 94 ? 4.871 11.925 -8.270 1.00 97.81 94 ILE A N 1
ATOM 731 C CA . ILE A 1 94 ? 4.240 13.197 -7.879 1.00 97.81 94 ILE A CA 1
ATOM 732 C C . ILE A 1 94 ? 2.756 12.983 -7.555 1.00 97.81 94 ILE A C 1
ATOM 734 O O . ILE A 1 94 ? 2.280 13.433 -6.506 1.00 97.81 94 ILE A O 1
ATOM 738 N N . PHE A 1 95 ? 2.029 12.257 -8.411 1.00 98.00 95 PHE A N 1
ATOM 739 C CA . PHE A 1 95 ? 0.623 11.927 -8.159 1.00 98.00 95 PHE A CA 1
ATOM 740 C C . PHE A 1 95 ? 0.456 11.060 -6.907 1.00 98.00 95 PHE A C 1
ATOM 742 O O . PHE A 1 95 ? -0.426 11.328 -6.088 1.00 98.00 95 PHE A O 1
ATOM 749 N N . LEU A 1 96 ? 1.329 10.068 -6.715 1.00 95.31 96 LEU A N 1
ATOM 750 C CA . LEU A 1 96 ? 1.344 9.203 -5.537 1.00 95.31 96 LEU A CA 1
ATOM 751 C C . LEU A 1 96 ? 1.570 10.006 -4.250 1.00 95.31 96 LEU A C 1
ATOM 753 O O . LEU A 1 96 ? 0.822 9.834 -3.286 1.00 95.31 96 LEU A O 1
ATOM 757 N N . ILE A 1 97 ? 2.576 10.884 -4.222 1.00 96.56 97 ILE A N 1
ATOM 758 C CA . ILE A 1 97 ? 2.917 11.702 -3.049 1.00 96.56 97 ILE A CA 1
ATOM 759 C C . ILE A 1 97 ? 1.768 12.658 -2.732 1.00 96.56 97 ILE A C 1
ATOM 761 O O . ILE A 1 97 ? 1.292 12.693 -1.596 1.00 96.56 97 ILE A O 1
ATOM 765 N N . THR A 1 98 ? 1.261 13.369 -3.740 1.00 97.88 98 THR A N 1
ATOM 766 C CA . THR A 1 98 ? 0.120 14.285 -3.589 1.00 97.88 98 THR A CA 1
ATOM 767 C C . THR A 1 98 ? -1.110 13.553 -3.052 1.00 97.88 98 THR A C 1
ATOM 769 O O . THR A 1 98 ? -1.700 13.967 -2.049 1.00 97.88 98 THR A O 1
ATOM 772 N N . GLY A 1 99 ? -1.454 12.412 -3.654 1.00 97.25 99 GLY A N 1
ATOM 773 C CA . GLY A 1 99 ? -2.551 11.558 -3.203 1.00 97.25 99 GLY A CA 1
ATOM 774 C C . GLY A 1 99 ? -2.355 11.051 -1.772 1.00 97.25 99 GLY A C 1
ATOM 775 O O . GLY A 1 99 ? -3.304 11.037 -0.990 1.00 97.25 99 GLY A O 1
ATOM 776 N N . THR A 1 100 ? -1.123 10.714 -1.386 1.00 96.00 100 THR A N 1
ATOM 777 C CA . THR A 1 100 ? -0.786 10.261 -0.027 1.00 96.00 100 THR A CA 1
ATOM 778 C C . THR A 1 100 ? -0.937 11.384 0.999 1.00 96.00 100 THR A C 1
ATOM 780 O O . THR A 1 100 ? -1.480 11.150 2.079 1.00 96.00 100 THR A O 1
ATOM 783 N N . ILE A 1 101 ? -0.529 12.615 0.675 1.00 97.12 101 ILE A N 1
ATOM 784 C CA . ILE A 1 101 ? -0.699 13.781 1.559 1.00 97.12 101 ILE A CA 1
ATOM 785 C C . ILE A 1 101 ? -2.187 14.063 1.793 1.00 97.12 101 ILE A C 1
ATOM 787 O O . ILE A 1 101 ? -2.615 14.235 2.939 1.00 97.12 101 ILE A O 1
ATOM 791 N N . ILE A 1 102 ? -2.986 14.079 0.722 1.00 97.56 102 ILE A N 1
ATOM 792 C CA . ILE A 1 102 ? -4.440 14.280 0.804 1.00 97.56 102 ILE A CA 1
ATOM 793 C C . ILE A 1 102 ? -5.084 13.137 1.600 1.00 97.56 102 ILE A C 1
ATOM 795 O O . ILE A 1 102 ? -5.846 13.381 2.539 1.00 97.56 102 ILE A O 1
ATOM 799 N N . GLY A 1 103 ? -4.721 11.893 1.283 1.00 96.12 103 GLY A N 1
ATOM 800 C CA . GLY A 1 103 ? -5.203 10.695 1.963 1.00 96.12 103 GLY A CA 1
ATOM 801 C C . GLY A 1 103 ? -4.880 10.689 3.456 1.00 96.12 103 GLY A C 1
ATOM 802 O O . GLY A 1 103 ? -5.754 10.378 4.260 1.00 96.12 103 GLY A O 1
ATOM 803 N N . LYS A 1 104 ? -3.674 11.114 3.854 1.00 96.19 104 LYS A N 1
ATOM 804 C CA . LYS A 1 104 ? -3.275 11.249 5.265 1.00 96.19 104 LYS A CA 1
ATOM 805 C C . LYS A 1 104 ? -4.126 12.289 5.996 1.00 96.19 104 LYS A C 1
ATOM 807 O O . LYS A 1 104 ? -4.587 12.029 7.105 1.00 96.19 104 LYS A O 1
ATOM 812 N N . LYS A 1 105 ? -4.386 13.448 5.377 1.00 96.12 105 LYS A N 1
ATOM 813 C CA . LYS A 1 105 ? -5.275 14.472 5.957 1.00 96.12 105 LYS A CA 1
ATOM 814 C C . LYS A 1 105 ? -6.694 13.937 6.160 1.00 96.12 105 LYS A C 1
ATOM 816 O O . LYS A 1 105 ? -7.298 14.211 7.194 1.00 96.12 105 LYS A O 1
ATOM 821 N N . LEU A 1 106 ? -7.215 13.172 5.199 1.00 96.06 106 LEU A N 1
ATOM 822 C CA . LEU A 1 106 ? -8.530 12.541 5.314 1.00 96.06 106 LEU A CA 1
ATOM 823 C C . LEU A 1 106 ? -8.541 11.450 6.393 1.00 96.06 106 LEU A C 1
ATOM 825 O O . LEU A 1 106 ? -9.463 11.409 7.203 1.00 96.06 106 LEU A O 1
ATOM 829 N N . LEU A 1 107 ? -7.501 10.613 6.446 1.00 96.19 107 LEU A N 1
ATOM 830 C CA . LEU A 1 107 ? -7.351 9.549 7.437 1.00 96.19 107 LEU A CA 1
ATOM 831 C C . LEU A 1 107 ? -7.456 10.098 8.860 1.00 96.19 107 LEU A C 1
ATOM 833 O O . LEU A 1 107 ? -8.228 9.563 9.652 1.00 96.19 107 LEU A O 1
ATOM 837 N N . ASN A 1 108 ? -6.757 11.196 9.155 1.00 94.81 108 ASN A N 1
ATOM 838 C CA . ASN A 1 108 ? -6.761 11.821 10.480 1.00 94.81 108 ASN A CA 1
ATOM 839 C C . ASN A 1 108 ? -8.158 12.291 10.923 1.00 94.81 108 ASN A C 1
ATOM 841 O O . ASN A 1 108 ? -8.433 12.344 12.118 1.00 94.81 108 ASN A O 1
ATOM 845 N N . LYS A 1 109 ? -9.053 12.608 9.977 1.00 95.56 109 LYS A N 1
ATOM 846 C CA . LYS A 1 109 ? -10.431 13.048 10.260 1.00 95.56 109 LYS A CA 1
ATOM 847 C C . LYS A 1 109 ? -11.414 11.890 10.459 1.00 95.56 109 LYS A C 1
ATOM 849 O O . LYS A 1 109 ? -12.528 12.111 10.926 1.00 95.56 109 LYS A O 1
ATOM 854 N N . LEU A 1 110 ? -11.047 10.663 10.089 1.00 95.44 110 LEU A N 1
ATOM 855 C CA . LEU A 1 110 ? -11.943 9.511 10.181 1.00 95.44 110 LEU A CA 1
ATOM 856 C C . LEU A 1 110 ? -11.932 8.899 11.584 1.00 95.44 110 LEU A C 1
ATOM 858 O O . LEU A 1 110 ? -10.885 8.697 12.196 1.00 95.44 110 LEU A O 1
ATOM 862 N N . SER A 1 111 ? -13.100 8.486 12.077 1.00 95.88 111 SER A N 1
ATOM 863 C CA . SER A 1 111 ? -13.132 7.586 13.233 1.00 95.88 111 SER A CA 1
ATOM 864 C C . SER A 1 111 ? -12.698 6.174 12.818 1.00 95.88 111 SER A C 1
ATOM 866 O O . SER A 1 111 ? -12.831 5.777 11.656 1.00 95.88 111 SER A O 1
ATOM 868 N N . LYS A 1 112 ? -12.217 5.367 13.772 1.00 92.50 112 LYS A N 1
ATOM 869 C CA . LYS A 1 112 ? -11.799 3.973 13.520 1.00 92.50 112 LYS A CA 1
ATOM 870 C C . LYS A 1 112 ? -12.913 3.125 12.886 1.00 92.50 112 LYS A C 1
ATOM 872 O O . LYS A 1 112 ? -12.639 2.300 12.011 1.00 92.50 112 LYS A O 1
ATOM 877 N N . LYS A 1 113 ? -14.171 3.366 13.277 1.00 93.69 113 LYS A N 1
ATOM 878 C CA . LYS A 1 113 ? -15.356 2.705 12.705 1.00 93.69 113 LYS A CA 1
ATOM 879 C C . LYS A 1 113 ? -15.541 3.068 11.230 1.00 93.69 113 LYS A C 1
ATOM 881 O O . LYS A 1 113 ? -15.624 2.167 10.400 1.00 93.69 113 LYS A O 1
ATOM 886 N N . HIS A 1 114 ? -15.540 4.362 10.897 1.00 96.19 114 HIS A N 1
ATOM 887 C CA . HIS A 1 114 ? -15.701 4.819 9.512 1.00 96.19 114 HIS A CA 1
ATOM 888 C C . HIS A 1 114 ? -14.550 4.350 8.622 1.00 96.19 114 HIS A C 1
ATOM 890 O O . HIS A 1 114 ? -14.802 3.821 7.543 1.00 96.19 114 HIS A O 1
ATOM 896 N N . PHE A 1 115 ? -13.305 4.447 9.100 1.00 95.38 115 PHE A N 1
ATOM 897 C CA . PHE A 1 115 ? -12.144 3.906 8.393 1.00 95.38 115 PHE A CA 1
ATOM 898 C C . PHE A 1 115 ? -12.329 2.420 8.067 1.00 95.38 115 PHE A C 1
ATOM 900 O O . PHE A 1 115 ? -12.143 2.013 6.926 1.00 95.38 115 PHE A O 1
ATOM 907 N N . THR A 1 116 ? -12.751 1.619 9.048 1.00 93.31 116 THR A N 1
ATOM 908 C CA . THR A 1 116 ? -12.953 0.175 8.865 1.00 93.31 116 THR A CA 1
ATOM 909 C C . THR A 1 116 ? -14.027 -0.130 7.821 1.00 93.31 116 THR A C 1
ATOM 911 O O . THR A 1 116 ? -13.835 -1.028 7.000 1.00 93.31 116 THR A O 1
ATOM 914 N N . ILE A 1 117 ? -15.142 0.609 7.839 1.00 95.00 117 ILE A N 1
ATOM 915 C CA . ILE A 1 117 ? -16.223 0.463 6.855 1.00 95.00 117 ILE A CA 1
ATOM 916 C C . ILE A 1 117 ? -15.703 0.814 5.460 1.00 95.00 117 ILE A C 1
ATOM 918 O O . ILE A 1 117 ? -15.771 -0.025 4.569 1.00 95.00 117 ILE A O 1
ATOM 922 N N . ILE A 1 118 ? -15.112 2.001 5.291 1.00 95.50 118 ILE A N 1
ATOM 923 C CA . ILE A 1 118 ? -14.576 2.472 4.004 1.00 95.50 118 ILE A CA 1
ATOM 924 C C . ILE A 1 118 ? -13.537 1.486 3.460 1.00 95.50 118 ILE A C 1
ATOM 926 O O . ILE A 1 118 ? -13.612 1.083 2.301 1.00 95.50 118 ILE A O 1
ATOM 930 N N . PHE A 1 119 ? -12.601 1.049 4.304 1.00 93.75 119 PHE A N 1
ATOM 931 C CA . PHE A 1 119 ? -11.553 0.103 3.935 1.00 93.75 119 PHE A CA 1
ATOM 932 C C . PHE A 1 119 ? -12.139 -1.213 3.416 1.00 93.75 119 PHE A C 1
ATOM 934 O O . PHE A 1 119 ? -11.766 -1.669 2.337 1.00 93.75 119 PHE A O 1
ATOM 941 N N . LYS A 1 120 ? -13.094 -1.807 4.143 1.00 94.12 120 LYS A N 1
ATOM 942 C CA . LYS A 1 120 ? -13.759 -3.043 3.708 1.00 94.12 120 LYS A CA 1
ATOM 943 C C . LYS A 1 120 ? -14.560 -2.841 2.424 1.00 94.12 120 LYS A C 1
ATOM 945 O O . LYS A 1 120 ? -14.444 -3.667 1.526 1.00 94.12 120 LYS A O 1
ATOM 950 N N . THR A 1 121 ? -15.306 -1.744 2.307 1.00 95.94 121 THR A N 1
ATOM 951 C CA . THR A 1 121 ? -16.082 -1.422 1.102 1.00 95.94 121 THR A CA 1
ATOM 952 C C . THR A 1 121 ? -15.181 -1.319 -0.124 1.00 95.94 121 THR A C 1
ATOM 954 O O . THR A 1 121 ? -15.461 -1.958 -1.134 1.00 95.94 121 THR A O 1
ATOM 957 N N . ILE A 1 122 ? -14.058 -0.598 -0.031 1.00 94.81 122 ILE A N 1
ATOM 958 C CA . ILE A 1 122 ? -13.091 -0.482 -1.132 1.00 94.81 122 ILE A CA 1
ATOM 959 C C . ILE A 1 122 ? -12.546 -1.860 -1.526 1.00 94.81 122 ILE A C 1
ATOM 961 O O . ILE A 1 122 ? -12.486 -2.175 -2.712 1.00 94.81 122 ILE A O 1
ATOM 965 N N . LEU A 1 123 ? -12.188 -2.710 -0.559 1.00 93.44 123 LEU A N 1
ATOM 966 C CA . LEU A 1 123 ? -11.705 -4.061 -0.860 1.00 93.44 123 LEU A CA 1
ATOM 967 C C . LEU A 1 123 ? -12.763 -4.927 -1.547 1.00 93.44 123 LEU A C 1
ATOM 969 O O . LEU A 1 123 ? -12.434 -5.664 -2.477 1.00 93.44 123 LEU A O 1
ATOM 973 N N . THR A 1 124 ? -14.021 -4.821 -1.129 1.00 94.31 124 THR A N 1
ATOM 974 C CA . THR A 1 124 ? -15.142 -5.518 -1.768 1.00 94.31 124 THR A CA 1
ATOM 975 C C . THR A 1 124 ? -15.353 -5.025 -3.198 1.00 94.31 124 THR A C 1
ATOM 977 O O . THR A 1 124 ? -15.444 -5.847 -4.105 1.00 94.31 124 THR A O 1
ATOM 980 N N . LEU A 1 125 ? -15.326 -3.709 -3.435 1.00 95.19 125 LEU A N 1
ATOM 981 C CA . LEU A 1 125 ? -15.429 -3.132 -4.781 1.00 95.19 125 LEU A CA 1
ATOM 982 C C . LEU A 1 125 ? -14.276 -3.575 -5.690 1.00 95.19 125 LEU A C 1
ATOM 984 O O . LEU A 1 125 ? -14.510 -3.936 -6.841 1.00 95.19 125 LEU A O 1
ATOM 988 N N . ILE A 1 126 ? -13.040 -3.605 -5.179 1.00 91.94 126 ILE A N 1
ATOM 989 C CA . ILE A 1 126 ? -11.881 -4.113 -5.929 1.00 91.94 126 ILE A CA 1
ATOM 990 C C . ILE A 1 126 ? -12.082 -5.588 -6.281 1.00 91.94 126 ILE A C 1
ATOM 992 O O . ILE A 1 126 ? -11.823 -5.984 -7.415 1.00 91.94 126 ILE A O 1
ATOM 996 N N . ALA A 1 127 ? -12.562 -6.400 -5.338 1.00 90.75 127 ALA A N 1
ATOM 997 C CA . ALA A 1 127 ? -12.801 -7.814 -5.589 1.00 90.75 127 ALA A CA 1
ATOM 998 C C . ALA A 1 127 ? -13.894 -8.041 -6.644 1.00 90.75 127 ALA A C 1
ATOM 1000 O O . ALA A 1 127 ? -13.699 -8.853 -7.544 1.00 90.75 127 ALA A O 1
ATOM 1001 N N . ILE A 1 128 ? -14.999 -7.292 -6.570 1.00 93.50 128 ILE A N 1
ATOM 1002 C CA . ILE A 1 128 ? -16.072 -7.327 -7.574 1.00 93.50 128 ILE A CA 1
ATOM 1003 C C . ILE A 1 128 ? -15.525 -6.905 -8.938 1.00 93.50 128 ILE A C 1
ATOM 1005 O O . ILE A 1 128 ? -15.725 -7.617 -9.916 1.00 93.50 128 ILE A O 1
ATOM 1009 N N . ARG A 1 129 ? -14.766 -5.804 -9.012 1.00 92.00 129 ARG A N 1
ATOM 1010 C CA . ARG A 1 129 ? -14.139 -5.349 -10.262 1.00 92.00 129 ARG A CA 1
ATOM 1011 C C . ARG A 1 129 ? -13.236 -6.422 -10.871 1.00 92.00 129 ARG A C 1
ATOM 1013 O O . ARG A 1 129 ? -13.245 -6.593 -12.085 1.00 92.00 129 ARG A O 1
ATOM 1020 N N . MET A 1 130 ? -12.451 -7.124 -10.052 1.00 88.19 130 MET A N 1
ATOM 1021 C CA . MET A 1 130 ? -11.592 -8.213 -10.527 1.00 88.19 130 MET A CA 1
ATOM 1022 C C . MET A 1 130 ? -12.398 -9.395 -11.070 1.00 88.19 130 MET A C 1
ATOM 1024 O O . MET A 1 130 ? -11.998 -9.956 -12.083 1.00 88.19 130 MET A O 1
ATOM 1028 N N . LEU A 1 131 ? -13.523 -9.747 -10.436 1.00 90.25 131 LEU A N 1
ATOM 1029 C CA . LEU A 1 131 ? -14.426 -10.787 -10.938 1.00 90.25 131 LEU A CA 1
ATOM 1030 C C . LEU A 1 131 ? -15.064 -10.371 -12.263 1.00 90.25 131 LEU A C 1
ATOM 1032 O O . LEU A 1 131 ? -15.003 -11.119 -13.224 1.00 90.25 131 LEU A O 1
ATOM 1036 N N . VAL A 1 132 ? -15.617 -9.160 -12.344 1.00 92.81 132 VAL A N 1
ATOM 1037 C CA . VAL A 1 132 ? -16.262 -8.668 -13.572 1.00 92.81 132 VAL A CA 1
ATOM 1038 C C . VAL A 1 132 ? -15.271 -8.621 -14.735 1.00 92.81 132 VAL A C 1
ATOM 1040 O O . VAL A 1 132 ? -15.584 -9.118 -15.808 1.00 92.81 132 VAL A O 1
ATOM 1043 N N . LYS A 1 133 ? -14.052 -8.111 -14.508 1.00 88.56 133 LYS A N 1
ATOM 1044 C CA . LYS A 1 133 ? -12.984 -8.081 -15.523 1.00 88.56 133 LYS A CA 1
ATOM 1045 C C . LYS A 1 133 ? -12.545 -9.480 -15.990 1.00 88.56 133 LYS A C 1
ATOM 1047 O O . LYS A 1 133 ? -11.883 -9.600 -17.007 1.00 88.56 133 LYS A O 1
ATOM 1052 N N . TYR A 1 134 ? -12.827 -10.531 -15.225 1.00 83.31 134 TYR A N 1
ATOM 1053 C CA . TYR A 1 134 ? -12.536 -11.897 -15.659 1.00 83.31 134 TYR A CA 1
ATOM 1054 C C . TYR A 1 134 ? -13.585 -12.430 -16.649 1.00 83.31 134 TYR A C 1
ATOM 1056 O O . TYR A 1 134 ? -13.249 -13.253 -17.493 1.00 83.31 134 TYR A O 1
ATOM 1064 N N . PHE A 1 135 ? -14.838 -11.972 -16.554 1.00 83.81 135 PHE A N 1
ATOM 1065 C CA . PHE A 1 135 ? -15.948 -12.445 -17.391 1.00 83.81 135 PHE A CA 1
ATOM 1066 C C . PHE A 1 135 ? -16.223 -11.580 -18.630 1.00 83.81 135 PHE A C 1
ATOM 1068 O O . PHE A 1 135 ? -16.908 -12.048 -19.537 1.00 83.81 135 PHE A O 1
ATOM 1075 N N . ILE A 1 136 ? -15.731 -10.337 -18.651 1.00 72.44 136 ILE A N 1
ATOM 1076 C CA . ILE A 1 136 ? -15.844 -9.374 -19.760 1.00 72.44 136 ILE A CA 1
ATOM 1077 C C . ILE A 1 136 ? -14.451 -9.107 -20.314 1.00 72.44 136 ILE A C 1
ATOM 1079 O O . ILE A 1 136 ? -14.282 -9.213 -21.546 1.00 72.44 136 ILE A O 1
#

pLDDT: mean 88.49, std 9.47, range [52.81, 98.0]

Foldseek 3Di:
DLCLLPPDQPPDDPPVLVVVVVVVVVCCLVVCLVDVDCLLVSLSSLLDPPDDPVVSVVVSVVSVVVSVVVVCVVCVVVPHDPCVCVVVVVVVVVVVVVCVVVVVVVSVVDDSVRSSVVSSVVSVVVVVVVVVVVVD

Organism: NCBI:txid412755

Sequence (136 aa):
ILISTYLPKFKSSGDAGLRVFIPVGFVAGVIGIFFGAIGPFIAPFFLRNDILKEELVATKATVQLISHILKIPLFGFIGINVFHYWPLILILSIFLITGTIIGKKLLNKLSKKHFTIIFKTILTLIAIRMLVKYFI

Secondary structure (DSSP, 8-state):
-HHHHHSPP----SHHHHHTHHHHHHHHHHHHHHSS--HHHHHHHH--SSS-HHHHHHHHHHHHHHHHHHHHHHHHHTT--GGGGHHHHHHHHHHHHHHHHHHHHHHHHS-HHHHHHHHHHHHHHHHHHHHHHHH-